Protein AF-A0AAW2S5T1-F1 (afdb_monomer)

Radius of gyration: 22.38 Å; Cα contacts (8 Å, |Δi|>4): 133; chains: 1; bounding box: 39×56×60 Å

InterPro domains:
  IPR011603 2-oxoglutarate dehydrogenase E1 component [PTHR23152] (1-122)
  IPR029061 Thiamin diphosphate-binding fold [SSF52518] (31-120)

Secondary structure (DSSP, 8-state):
-HHHHHHHHHHHHHHHHS---SS--S-PPPPGGG-GGGGT--GGGTTSEEE---TT--STTSSS-SEEEHHHHHHHHHHHHSSSS----TT---HHHHHHHHHHHHS-------HHHHHHHHHHHHHHHHHHHHHHHHHHHTTGGG-

Organism: Sesamum radiatum (NCBI:txid300843)

Foldseek 3Di:
DLVVQLLVLLLAQLLQLAPQDPVPPDDGDRDPSNDSVVSVDDPVQQQPKDFLADPPAAAPSHDDDRIDGNVVVSVLSCVLARYNDHDHDPPPPDPVVVRVVRNPRRVPDPPDDDPVRVCVVVVVVVVVVVVVVVVVVVVVVVVVPPD

Solvent-accessible surface area (backbone atoms only — not comparable to full-atom values): 8685 Å² total; per-residue (Å²): 114,54,69,60,53,47,54,49,32,40,56,61,49,18,34,55,59,21,52,71,62,92,80,69,84,72,91,66,77,64,64,69,67,68,43,58,58,80,60,71,48,52,81,83,47,32,76,39,73,42,75,50,80,44,99,82,44,62,28,70,48,51,82,88,64,55,64,42,30,44,50,60,53,52,54,50,50,42,60,48,20,31,28,74,52,56,54,84,54,76,86,54,85,53,62,67,60,45,41,52,51,39,27,57,49,50,46,73,71,83,81,81,72,53,71,70,57,50,50,62,66,45,46,60,61,53,50,54,53,49,51,56,51,51,54,52,55,56,57,57,60,64,68,70,77,81,123

Nearest PDB structures (foldseek):
  6km9-assembly1_A  TM=8.631E-01  e=1.586E-08  Vibrio vulnificus CMCP6
  6kma-assembly2_D  TM=8.937E-01  e=3.188E-08  Vibrio vulnificus CMCP6
  6kma-assembly1_B  TM=8.936E-01  e=3.188E-08  Vibrio vulnificus CMCP6
  6kma-assembly2_C  TM=8.952E-01  e=4.110E-08  Vibrio vulnificus CMCP6
  6kma-assembly1_A  TM=8.930E-01  e=4.379E-08  Vibrio vulnificus CMCP6

Structure (mmCIF, N/CA/C/O backbone):
data_AF-A0AAW2S5T1-F1
#
_entry.id   AF-A0AAW2S5T1-F1
#
loop_
_atom_site.group_PDB
_atom_site.id
_atom_site.type_symbol
_atom_site.label_atom_id
_atom_site.label_alt_id
_atom_site.label_comp_id
_atom_site.label_asym_id
_atom_site.label_entity_id
_atom_site.label_seq_id
_atom_site.pdbx_PDB_ins_code
_atom_site.Cartn_x
_atom_site.Cartn_y
_atom_site.Cartn_z
_atom_site.occupancy
_atom_site.B_iso_or_equiv
_atom_site.auth_seq_id
_atom_site.auth_comp_id
_atom_site.auth_asym_id
_atom_site.auth_atom_id
_atom_site.pdbx_PDB_model_num
ATOM 1 N N . MET A 1 1 ? 2.149 -20.396 9.062 1.00 64.94 1 MET A N 1
ATOM 2 C CA . MET A 1 1 ? 2.633 -20.361 7.660 1.00 64.94 1 MET A CA 1
ATOM 3 C C . MET A 1 1 ? 1.660 -19.669 6.695 1.00 64.94 1 MET A C 1
ATOM 5 O O . MET A 1 1 ? 2.128 -18.860 5.912 1.00 64.94 1 MET A O 1
ATOM 9 N N . ARG A 1 2 ? 0.338 -19.911 6.761 1.00 83.56 2 ARG A N 1
ATOM 10 C CA . ARG A 1 2 ? -0.681 -19.340 5.841 1.00 83.56 2 ARG A CA 1
ATOM 11 C C . ARG A 1 2 ? -0.686 -17.805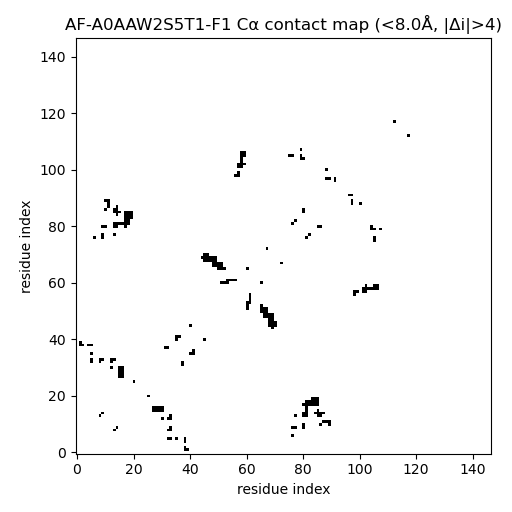 5.741 1.00 83.56 2 ARG A C 1
ATOM 13 O O . ARG A 1 2 ? -0.677 -17.267 4.645 1.00 83.56 2 ARG A O 1
ATOM 20 N N . LEU A 1 3 ? -0.586 -17.109 6.877 1.00 83.12 3 LEU A N 1
ATOM 21 C CA . LEU A 1 3 ? -0.575 -15.639 6.921 1.00 83.12 3 LEU A CA 1
ATOM 22 C C . LEU A 1 3 ? 0.591 -15.017 6.136 1.00 83.12 3 LEU A C 1
ATOM 24 O O . LEU A 1 3 ? 0.422 -13.996 5.483 1.00 83.12 3 LEU A O 1
ATOM 28 N N . MET A 1 4 ? 1.775 -15.636 6.171 1.00 83.56 4 MET A N 1
ATOM 29 C CA . MET A 1 4 ? 2.945 -15.117 5.450 1.00 83.56 4 MET A CA 1
ATOM 30 C C . MET A 1 4 ? 2.785 -15.236 3.934 1.00 83.56 4 MET A C 1
ATOM 32 O O . MET A 1 4 ? 3.288 -14.386 3.205 1.00 83.56 4 MET A O 1
ATOM 36 N N . LEU A 1 5 ? 2.089 -16.276 3.463 1.00 87.44 5 LEU A N 1
ATOM 37 C CA . LEU A 1 5 ? 1.783 -16.437 2.043 1.00 87.44 5 LEU A CA 1
ATOM 38 C C . LEU A 1 5 ? 0.833 -15.335 1.574 1.00 87.44 5 LEU A C 1
ATOM 40 O O . LEU A 1 5 ? 1.119 -14.702 0.566 1.00 87.44 5 LEU A O 1
ATOM 44 N N . LEU A 1 6 ? -0.202 -15.040 2.366 1.00 89.19 6 LEU A N 1
ATOM 45 C CA . LEU A 1 6 ? -1.131 -13.943 2.102 1.00 89.19 6 LEU A CA 1
ATOM 46 C C . LEU A 1 6 ? -0.416 -12.584 2.070 1.00 89.19 6 LEU A C 1
ATOM 48 O O . LEU A 1 6 ? -0.554 -11.835 1.111 1.00 89.19 6 LEU A O 1
ATOM 52 N N . VAL A 1 7 ? 0.430 -12.281 3.063 1.00 88.69 7 VAL A N 1
ATOM 53 C CA . VAL A 1 7 ? 1.242 -11.045 3.063 1.00 88.69 7 VAL A CA 1
ATOM 54 C C . VAL A 1 7 ? 2.094 -10.949 1.795 1.00 88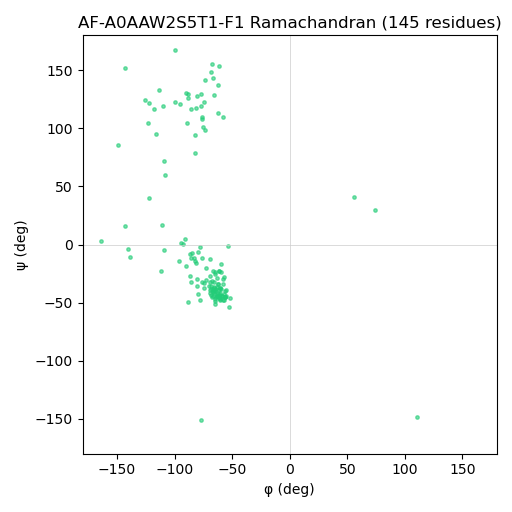.69 7 VAL A C 1
ATOM 56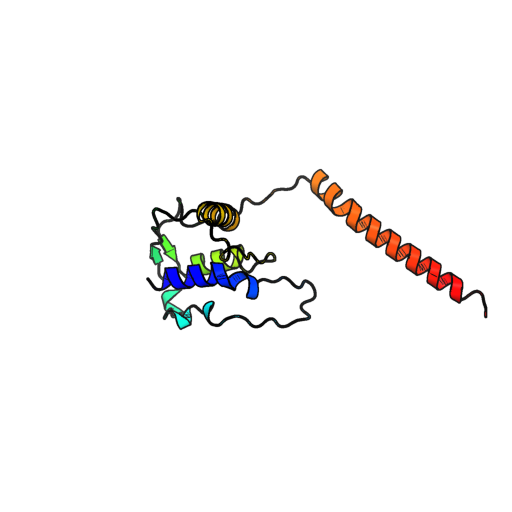 O O . VAL A 1 7 ? 2.139 -9.901 1.153 1.00 88.69 7 VAL A O 1
ATOM 59 N N . ARG A 1 8 ? 2.751 -12.046 1.401 1.00 88.81 8 ARG A N 1
ATOM 60 C CA . ARG A 1 8 ? 3.559 -12.086 0.179 1.00 88.81 8 ARG A CA 1
ATOM 61 C C . ARG A 1 8 ? 2.708 -11.880 -1.077 1.00 88.81 8 ARG A C 1
ATOM 63 O O . ARG A 1 8 ? 3.166 -11.191 -1.981 1.00 88.81 8 ARG A O 1
ATOM 70 N N . ALA A 1 9 ? 1.498 -12.430 -1.133 1.00 91.62 9 ALA A N 1
ATOM 71 C CA . ALA A 1 9 ? 0.580 -12.214 -2.246 1.00 91.62 9 ALA A CA 1
ATOM 72 C C . ALA A 1 9 ? 0.215 -10.731 -2.395 1.00 91.62 9 ALA A C 1
ATOM 74 O O . ALA A 1 9 ? 0.317 -10.196 -3.493 1.00 91.62 9 ALA A O 1
ATOM 75 N N . TYR A 1 10 ? -0.062 -10.022 -1.295 1.00 91.06 10 TYR A N 1
ATOM 76 C CA . TYR A 1 10 ? -0.261 -8.566 -1.322 1.00 91.06 10 TYR A CA 1
ATOM 77 C C . TYR A 1 10 ? 0.980 -7.795 -1.797 1.00 91.06 10 TYR A C 1
ATOM 79 O O . TYR A 1 10 ? 0.853 -6.840 -2.557 1.00 91.06 10 TYR A O 1
ATOM 87 N N . GLN A 1 11 ? 2.185 -8.214 -1.401 1.00 89.94 11 GLN A N 1
ATOM 88 C CA . GLN A 1 11 ? 3.432 -7.571 -1.838 1.00 89.94 11 GLN A CA 1
ATOM 89 C C . GLN A 1 11 ? 3.721 -7.761 -3.334 1.00 89.94 11 GLN A C 1
ATOM 91 O O . GLN A 1 11 ? 4.358 -6.905 -3.944 1.00 89.94 11 GLN A O 1
ATOM 96 N N . VAL A 1 12 ? 3.298 -8.889 -3.912 1.00 91.88 12 VAL A N 1
ATOM 97 C CA . VAL A 1 12 ? 3.525 -9.213 -5.328 1.00 91.88 12 VAL A CA 1
ATOM 98 C C . VAL A 1 12 ? 2.399 -8.660 -6.198 1.00 91.88 12 VAL A C 1
ATOM 100 O O . VAL A 1 12 ? 2.677 -7.977 -7.176 1.00 91.88 12 VAL A O 1
ATOM 103 N N . TYR A 1 13 ? 1.144 -8.909 -5.827 1.00 92.62 13 TYR A N 1
ATOM 104 C CA . TYR A 1 13 ? -0.034 -8.666 -6.661 1.00 92.62 13 TYR A CA 1
ATOM 105 C C . TYR A 1 13 ? -0.914 -7.505 -6.192 1.00 92.62 13 TYR A C 1
ATOM 107 O O . TYR A 1 13 ? -1.857 -7.138 -6.887 1.00 92.62 13 TYR A O 1
ATOM 115 N N . GLY A 1 14 ? -0.628 -6.881 -5.044 1.00 91.19 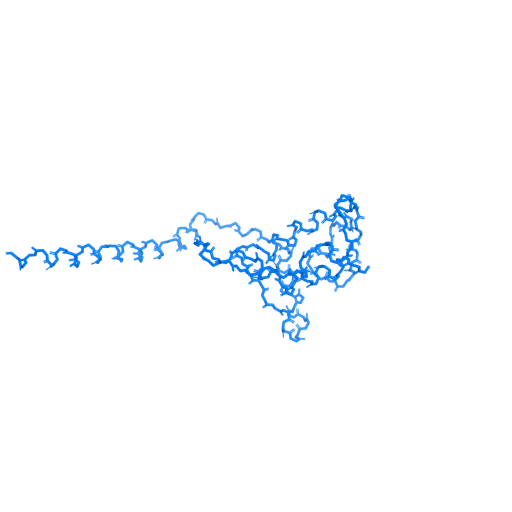14 GLY A N 1
ATOM 116 C CA . GLY A 1 14 ? -1.467 -5.802 -4.508 1.00 91.19 14 GLY A CA 1
ATOM 117 C C . GLY A 1 14 ? -1.625 -4.614 -5.464 1.00 91.19 14 GLY A C 1
ATOM 118 O O . GLY A 1 14 ? -2.691 -4.007 -5.515 1.00 91.19 14 GLY A O 1
ATOM 119 N N . HIS A 1 15 ? -0.620 -4.356 -6.310 1.00 92.12 15 HIS A N 1
ATOM 120 C CA . HIS A 1 15 ? -0.675 -3.326 -7.351 1.00 92.12 15 HIS A CA 1
ATOM 121 C C . HIS A 1 15 ? -1.779 -3.559 -8.402 1.00 92.12 15 HIS A C 1
ATOM 123 O O . HIS A 1 15 ? -2.223 -2.604 -9.039 1.00 92.12 15 HIS A O 1
ATOM 129 N N . MET A 1 16 ? -2.242 -4.802 -8.582 1.00 90.75 16 MET A N 1
ATOM 130 C CA . MET A 1 16 ? -3.348 -5.129 -9.490 1.00 90.75 16 MET A CA 1
ATOM 131 C C . MET A 1 16 ? -4.700 -4.696 -8.911 1.00 90.75 16 MET A C 1
ATOM 133 O O . MET A 1 16 ? -5.563 -4.249 -9.659 1.00 90.75 16 MET A O 1
ATOM 137 N N . LYS A 1 17 ? -4.854 -4.745 -7.579 1.00 91.62 17 LYS A N 1
ATOM 138 C CA . LYS A 1 17 ? -6.041 -4.266 -6.845 1.00 91.62 17 LYS A CA 1
ATOM 139 C C . LYS A 1 17 ? -5.990 -2.756 -6.542 1.00 91.62 17 LYS A C 1
ATOM 141 O O . LYS A 1 17 ? -6.959 -2.196 -6.040 1.00 91.62 17 LYS A O 1
ATOM 146 N N . ALA A 1 18 ? -4.871 -2.084 -6.813 1.00 91.50 18 ALA A N 1
ATOM 147 C CA . ALA A 1 18 ? -4.710 -0.657 -6.540 1.00 91.50 18 ALA A CA 1
ATOM 148 C C . ALA A 1 18 ? -5.628 0.218 -7.412 1.00 91.50 18 ALA A C 1
ATOM 150 O O . ALA A 1 18 ? -5.814 -0.040 -8.605 1.00 91.50 18 ALA A O 1
ATOM 151 N N . LYS A 1 19 ? -6.145 1.305 -6.825 1.00 89.50 19 LYS A N 1
ATOM 152 C CA . LYS A 1 19 ? -7.005 2.278 -7.510 1.00 89.50 19 LYS A CA 1
ATOM 153 C C . LYS A 1 19 ? -6.159 3.279 -8.298 1.00 89.50 19 LYS A C 1
ATOM 155 O O . LYS A 1 19 ? -5.900 4.392 -7.840 1.00 89.50 19 LYS A O 1
ATOM 160 N N . LEU A 1 20 ? -5.688 2.844 -9.463 1.00 88.69 20 LEU A N 1
ATOM 161 C CA . LEU A 1 20 ? -4.831 3.651 -10.338 1.00 88.69 20 LEU A CA 1
ATOM 162 C C . LEU A 1 20 ? -5.627 4.564 -11.272 1.00 88.69 20 LEU A C 1
ATOM 164 O O . LEU A 1 20 ? -5.156 5.653 -11.591 1.00 88.69 20 LEU A O 1
ATOM 168 N N . ASP A 1 21 ? -6.811 4.127 -11.700 1.00 88.19 21 ASP A N 1
ATOM 169 C CA . ASP A 1 21 ? -7.661 4.902 -12.596 1.00 88.19 21 ASP A CA 1
ATOM 170 C C . ASP A 1 21 ? -8.537 5.884 -11.790 1.00 88.19 21 ASP A C 1
ATOM 172 O O . ASP A 1 21 ? -9.362 5.454 -10.976 1.00 88.19 21 ASP A O 1
ATOM 176 N N . PRO A 1 22 ? -8.369 7.208 -11.967 1.00 86.31 22 PRO A N 1
ATOM 177 C CA . PRO A 1 22 ? -9.236 8.193 -11.333 1.00 86.31 22 PRO A CA 1
ATOM 178 C C . PRO A 1 22 ? -10.637 8.263 -11.959 1.00 86.31 22 PRO A C 1
ATOM 180 O O . PRO A 1 22 ? -11.541 8.793 -11.312 1.00 86.31 22 PRO A O 1
ATOM 183 N N . LEU A 1 23 ? -10.810 7.781 -13.194 1.00 87.81 23 LEU A N 1
ATOM 184 C CA . LEU A 1 23 ? -12.074 7.813 -13.934 1.00 87.81 23 LEU A CA 1
ATOM 185 C C . LEU A 1 23 ? -12.873 6.511 -13.816 1.00 87.81 23 LEU A C 1
ATOM 187 O O . LEU A 1 23 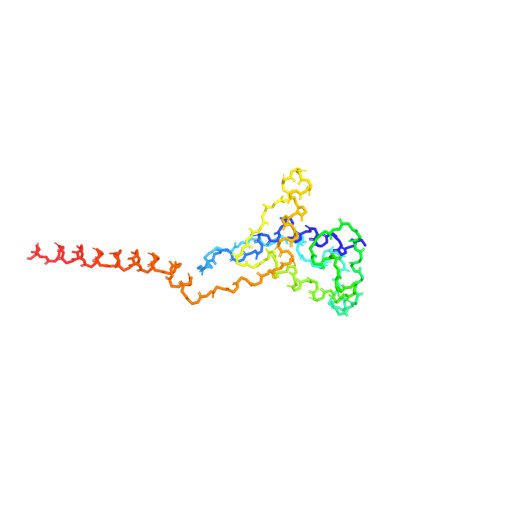? -14.060 6.524 -14.128 1.00 87.81 23 LEU A O 1
ATOM 191 N N . ASP A 1 24 ? -12.242 5.440 -13.328 1.00 85.62 24 ASP A N 1
ATOM 192 C CA . ASP A 1 24 ? -12.860 4.127 -13.099 1.00 85.62 24 ASP A CA 1
ATOM 193 C C . ASP A 1 24 ? -13.516 3.553 -14.370 1.00 85.62 24 ASP A C 1
ATOM 195 O O . ASP A 1 24 ? -14.631 3.038 -14.350 1.00 85.62 24 ASP A O 1
ATOM 199 N N . LEU A 1 25 ? -12.839 3.714 -15.511 1.00 88.31 25 LEU A N 1
ATOM 200 C CA . LEU A 1 25 ? -13.326 3.296 -16.827 1.00 88.31 25 LEU A CA 1
ATOM 201 C C . LEU A 1 25 ? -12.977 1.839 -17.139 1.00 88.31 25 LEU A C 1
ATOM 203 O O . LEU A 1 25 ? -13.660 1.206 -17.943 1.00 88.31 25 LEU A O 1
ATOM 207 N N . GLU A 1 26 ? -11.899 1.326 -16.547 1.00 83.50 26 GLU A N 1
ATOM 208 C CA . GLU A 1 26 ? -11.410 -0.033 -16.770 1.00 83.50 26 GLU A CA 1
ATOM 209 C C . GLU A 1 26 ? -11.629 -0.910 -15.532 1.00 83.50 26 GLU A C 1
ATOM 211 O O . GLU A 1 26 ? -11.049 -0.677 -14.469 1.00 83.50 26 GLU A O 1
ATOM 216 N N . GLU A 1 27 ? -12.413 -1.980 -15.687 1.00 82.50 27 GLU A N 1
ATOM 217 C CA . GLU A 1 27 ? -12.503 -3.036 -14.681 1.00 82.50 27 GLU A CA 1
ATOM 218 C C . GLU A 1 27 ? -11.252 -3.917 -14.742 1.00 82.50 27 GLU A C 1
ATOM 220 O O . GLU A 1 27 ? -11.051 -4.705 -15.670 1.00 82.50 27 GLU A O 1
ATOM 225 N N . ARG A 1 28 ? -10.386 -3.783 -13.735 1.00 84.19 28 ARG A N 1
ATOM 226 C CA . ARG A 1 28 ? -9.144 -4.559 -13.647 1.00 84.19 28 ARG A CA 1
ATOM 227 C C . ARG A 1 28 ? -9.407 -5.876 -12.911 1.00 84.19 28 ARG A C 1
ATOM 229 O O . ARG A 1 28 ? -9.954 -5.845 -11.806 1.00 84.19 28 ARG A O 1
ATOM 236 N N . PRO A 1 29 ? -8.998 -7.030 -13.467 1.00 85.75 29 PRO A N 1
ATOM 237 C CA . PRO A 1 29 ? -9.190 -8.309 -12.801 1.00 85.75 29 PRO A CA 1
ATOM 238 C C . PRO A 1 29 ? -8.350 -8.368 -11.523 1.00 85.75 29 PRO A C 1
ATOM 240 O O . PRO A 1 29 ? -7.142 -8.117 -11.537 1.00 85.75 29 PRO A O 1
ATOM 243 N N . ILE A 1 30 ? -9.000 -8.715 -10.415 1.00 87.38 30 ILE A N 1
ATOM 244 C CA . ILE A 1 30 ? -8.350 -8.891 -9.117 1.00 87.38 30 ILE A CA 1
ATOM 245 C C . ILE A 1 30 ? -7.881 -10.349 -9.021 1.00 87.38 30 ILE A C 1
ATOM 247 O O . ILE A 1 30 ? -8.703 -11.245 -9.194 1.00 87.38 30 ILE A O 1
ATOM 251 N N . PRO A 1 31 ? -6.592 -10.608 -8.742 1.00 89.00 31 PRO A N 1
ATOM 252 C CA . PRO A 1 31 ? -6.098 -11.967 -8.546 1.00 89.00 31 PRO A CA 1
ATOM 253 C C . PRO A 1 31 ? -6.749 -12.672 -7.352 1.00 89.00 31 PRO A C 1
ATOM 255 O O . PRO A 1 31 ? -6.816 -12.101 -6.259 1.00 89.00 31 PRO A O 1
ATOM 258 N N . ASP A 1 32 ? -7.109 -13.944 -7.536 1.00 88.38 32 ASP A N 1
ATOM 259 C CA . ASP A 1 32 ? -7.640 -14.813 -6.473 1.00 88.38 32 ASP A CA 1
ATOM 260 C C . ASP A 1 32 ? -6.631 -15.015 -5.325 1.00 88.38 32 ASP A C 1
ATOM 262 O O . ASP A 1 32 ? -7.012 -15.266 -4.184 1.00 88.38 32 ASP A O 1
ATOM 266 N N . ASP A 1 33 ? -5.330 -14.833 -5.591 1.00 88.38 33 ASP A N 1
ATOM 267 C CA . ASP A 1 33 ? -4.257 -14.852 -4.588 1.00 88.38 33 ASP A CA 1
ATOM 268 C C . ASP A 1 33 ? -4.416 -13.784 -3.489 1.00 88.38 33 ASP A C 1
ATOM 270 O O . ASP A 1 33 ? -3.763 -13.862 -2.450 1.00 88.38 33 ASP A O 1
ATOM 274 N N . LEU A 1 34 ? -5.243 -12.756 -3.697 1.00 88.19 34 LEU A N 1
ATOM 275 C CA . LEU A 1 34 ? -5.524 -11.745 -2.673 1.00 88.19 34 LEU A CA 1
ATOM 276 C C . LEU A 1 34 ? -6.658 -12.161 -1.728 1.00 88.19 34 LEU A C 1
ATOM 278 O O . LEU A 1 34 ? -6.837 -11.509 -0.698 1.00 88.19 34 LEU A O 1
ATOM 282 N N . ASP A 1 35 ? -7.407 -13.223 -2.042 1.00 89.06 35 ASP A N 1
ATOM 283 C CA . ASP A 1 35 ? -8.508 -13.703 -1.212 1.00 89.06 35 ASP A CA 1
ATOM 284 C C . ASP A 1 35 ? -7.979 -14.476 0.018 1.00 89.06 35 ASP A C 1
ATOM 286 O O . ASP A 1 35 ? -7.326 -15.520 -0.119 1.00 89.06 35 ASP A O 1
ATOM 290 N N . PRO A 1 36 ? -8.273 -14.024 1.255 1.00 87.88 36 PRO A N 1
ATOM 291 C CA . PRO A 1 36 ? -7.936 -14.769 2.465 1.00 87.88 36 PRO A CA 1
ATOM 292 C C . PRO A 1 36 ? -8.526 -16.190 2.502 1.00 87.88 36 PRO A C 1
ATOM 294 O O . PRO A 1 36 ? -7.924 -17.075 3.124 1.00 87.88 36 PRO A O 1
ATOM 297 N N . ALA A 1 37 ? -9.661 -16.431 1.834 1.00 88.38 37 ALA A N 1
ATOM 298 C CA . ALA A 1 37 ? -10.315 -17.736 1.790 1.00 88.38 37 ALA A CA 1
ATOM 299 C C . ALA A 1 37 ? -9.428 -18.807 1.136 1.00 88.38 37 ALA A C 1
ATOM 301 O O . ALA A 1 37 ? -9.398 -19.949 1.604 1.00 88.38 37 ALA A O 1
ATOM 302 N N . LEU A 1 38 ? -8.617 -18.431 0.139 1.00 87.75 38 LEU A N 1
ATOM 303 C CA . LEU A 1 38 ? -7.680 -19.332 -0.543 1.00 87.75 38 LEU A CA 1
ATOM 304 C C . LEU A 1 38 ? -6.603 -19.882 0.405 1.00 87.75 38 LEU A C 1
ATOM 306 O O . LEU A 1 38 ? -6.128 -21.009 0.259 1.00 87.75 38 LEU A O 1
ATOM 310 N N . TYR A 1 39 ? -6.262 -19.122 1.445 1.00 86.69 39 TYR A N 1
ATOM 311 C CA . TYR A 1 39 ? -5.320 -19.541 2.483 1.00 86.69 39 TYR A CA 1
ATOM 312 C C . TYR A 1 39 ? -6.001 -20.244 3.664 1.00 86.69 39 TYR A C 1
ATOM 314 O O . TYR A 1 39 ? -5.331 -20.594 4.641 1.00 86.69 39 TYR A O 1
ATOM 322 N N . GLY A 1 40 ? -7.311 -20.489 3.578 1.00 85.94 40 GLY A N 1
ATOM 323 C CA . GLY A 1 40 ? -8.107 -21.153 4.603 1.00 85.94 40 GLY A CA 1
ATOM 324 C C . GLY A 1 40 ? -8.389 -20.272 5.816 1.00 85.94 40 GLY A C 1
ATOM 325 O O . GLY A 1 40 ? -8.469 -20.806 6.923 1.00 85.94 40 GLY A O 1
ATOM 326 N N . PHE A 1 41 ? -8.469 -18.951 5.625 1.00 87.19 41 PHE A N 1
ATOM 327 C CA . PHE A 1 41 ? -9.015 -18.038 6.625 1.00 87.19 41 PHE A CA 1
ATOM 328 C C . PHE A 1 41 ? -10.516 -17.884 6.405 1.00 87.19 41 PHE A C 1
ATOM 330 O O . PHE A 1 41 ? -10.964 -17.621 5.293 1.00 87.19 41 PHE A O 1
ATOM 337 N N . THR A 1 42 ? -11.285 -18.047 7.475 1.00 87.75 42 THR A N 1
ATOM 338 C CA . THR A 1 42 ? -12.732 -17.807 7.468 1.00 87.75 42 THR A CA 1
ATOM 339 C C . THR A 1 42 ? -13.053 -16.441 8.068 1.00 87.75 42 THR A C 1
ATOM 341 O O . THR A 1 42 ? -12.205 -15.829 8.720 1.00 87.75 42 THR A O 1
ATOM 344 N N . GLU A 1 43 ? -14.286 -15.957 7.907 1.00 84.06 43 GLU A N 1
ATOM 345 C CA . GLU A 1 43 ? -14.713 -14.704 8.547 1.00 84.06 43 GLU A CA 1
ATOM 346 C C . GLU A 1 43 ? -14.563 -14.743 10.074 1.00 84.06 43 GLU A C 1
ATOM 348 O O . GLU A 1 43 ? -14.176 -13.748 10.683 1.00 84.06 43 GLU A O 1
ATOM 353 N N . ALA A 1 44 ? -14.769 -15.911 10.691 1.00 85.88 44 ALA A N 1
ATOM 354 C CA . ALA A 1 44 ? -14.562 -16.111 12.124 1.00 85.88 44 ALA A CA 1
ATOM 355 C C . ALA A 1 44 ? -13.087 -15.950 12.545 1.00 85.88 44 ALA A C 1
ATOM 357 O O . ALA A 1 44 ? -12.798 -15.637 13.700 1.00 85.88 44 ALA A O 1
ATOM 358 N N . ASP A 1 45 ? -12.143 -16.136 11.616 1.00 83.88 45 ASP A N 1
ATOM 359 C CA . ASP A 1 45 ? -10.715 -15.949 11.870 1.00 83.88 45 ASP A CA 1
ATOM 360 C C . ASP A 1 45 ? -10.267 -14.484 11.746 1.00 83.88 45 ASP A C 1
ATOM 362 O O . ASP A 1 45 ? -9.155 -14.156 12.163 1.00 83.88 45 ASP A O 1
ATOM 366 N N . LEU A 1 46 ? -11.105 -13.583 11.213 1.00 83.62 46 LEU A N 1
ATOM 367 C CA . LEU A 1 46 ? -10.749 -12.170 11.013 1.00 83.62 46 LEU A CA 1
ATOM 368 C C . LEU A 1 46 ? -10.453 -11.445 12.327 1.00 83.62 46 LEU A C 1
ATOM 370 O O . LEU A 1 46 ? -9.578 -10.575 12.377 1.00 83.62 46 LEU A O 1
ATOM 374 N N . ASP A 1 47 ? -11.158 -11.824 13.388 1.00 86.06 47 ASP A N 1
ATOM 375 C CA . ASP A 1 47 ? -11.013 -11.224 14.712 1.00 86.06 47 ASP A CA 1
ATOM 376 C C . ASP A 1 47 ? -10.042 -12.015 15.603 1.00 86.06 47 ASP A C 1
ATOM 378 O O . ASP A 1 47 ? -9.767 -11.618 16.735 1.00 86.06 47 ASP A O 1
ATOM 382 N N . ARG A 1 48 ? -9.452 -13.103 15.082 1.00 86.00 48 ARG A N 1
ATOM 383 C CA . ARG A 1 48 ? -8.387 -13.827 15.780 1.00 86.00 48 ARG A CA 1
ATOM 384 C C . ARG A 1 48 ? -7.096 -13.035 15.741 1.00 86.00 48 ARG A C 1
ATOM 386 O O . ARG A 1 48 ? -6.722 -12.429 14.735 1.00 86.00 48 ARG A O 1
ATOM 393 N N . GLU A 1 49 ? -6.395 -13.094 16.857 1.00 83.06 49 GLU A N 1
ATOM 394 C CA . GLU A 1 49 ? -5.093 -12.484 17.024 1.00 83.06 49 GLU A CA 1
ATOM 395 C C . GLU A 1 49 ? -3.999 -13.368 16.425 1.00 83.06 49 GLU A C 1
ATOM 397 O O . GLU A 1 49 ? -3.878 -14.555 16.737 1.00 83.06 49 GLU A O 1
ATOM 402 N N . PHE A 1 50 ? -3.183 -12.773 15.562 1.00 80.38 50 PHE A N 1
ATOM 403 C CA . PHE A 1 50 ? -2.024 -13.415 14.969 1.00 80.38 50 PHE A CA 1
ATOM 404 C C . PHE A 1 50 ? -0.755 -12.743 15.466 1.00 80.38 50 PHE A C 1
ATOM 406 O O . PHE A 1 50 ? -0.623 -11.516 15.458 1.00 80.38 50 PHE A O 1
ATOM 413 N N . PHE A 1 51 ? 0.201 -13.573 15.874 1.00 74.19 51 PHE A N 1
ATOM 414 C CA . PHE A 1 51 ? 1.541 -13.114 16.186 1.00 74.19 51 PHE A CA 1
ATOM 415 C C . PHE A 1 51 ? 2.337 -12.972 14.891 1.00 74.19 51 PHE A C 1
ATOM 417 O O . PHE A 1 51 ? 2.574 -13.962 14.192 1.00 74.19 51 PHE A O 1
ATOM 424 N N . ILE A 1 52 ? 2.767 -11.751 14.578 1.00 68.62 52 ILE A N 1
ATOM 425 C CA . ILE A 1 52 ? 3.641 -11.479 13.436 1.00 68.62 52 ILE A CA 1
ATOM 426 C C . ILE A 1 52 ? 5.038 -11.129 13.940 1.00 68.62 52 ILE A C 1
ATOM 428 O O . ILE A 1 52 ? 5.560 -10.044 13.719 1.00 68.62 52 ILE A O 1
ATOM 432 N N . GLY A 1 53 ? 5.658 -12.059 14.662 1.00 53.62 53 GLY A N 1
ATOM 433 C CA . GLY A 1 53 ? 7.071 -11.945 14.996 1.00 53.62 53 GLY A CA 1
ATOM 434 C C . GLY A 1 53 ? 7.914 -12.441 13.836 1.00 53.62 53 GLY A C 1
ATOM 435 O O . GLY A 1 53 ? 8.186 -13.636 13.738 1.00 53.62 53 GLY A O 1
ATOM 436 N N . VAL A 1 54 ? 8.349 -11.535 12.963 1.00 53.97 54 VAL A N 1
ATOM 437 C CA . VAL A 1 54 ? 9.415 -11.844 12.008 1.00 53.97 54 VAL A CA 1
ATOM 438 C C . VAL A 1 54 ? 10.613 -10.961 12.323 1.00 53.97 54 VAL A C 1
ATOM 440 O O . VAL A 1 54 ? 10.740 -9.854 11.822 1.00 53.97 54 VAL A O 1
ATOM 443 N N . TRP A 1 55 ? 11.534 -11.516 13.110 1.00 44.41 55 TRP A N 1
ATOM 444 C CA . TRP A 1 55 ? 12.813 -10.947 13.575 1.00 44.41 55 TRP A CA 1
ATOM 445 C C . TRP A 1 55 ? 13.753 -10.423 12.457 1.00 44.41 55 TRP A C 1
ATOM 447 O O . TRP A 1 55 ? 14.854 -9.961 12.732 1.00 44.41 55 TRP A O 1
ATOM 457 N N . ARG A 1 56 ? 13.388 -10.531 11.169 1.00 47.09 56 ARG A N 1
ATOM 458 C CA . ARG A 1 56 ? 14.255 -10.182 10.022 1.00 47.09 56 ARG A CA 1
ATOM 459 C C . ARG A 1 56 ? 13.529 -9.535 8.834 1.00 47.09 56 ARG A C 1
ATOM 461 O O . ARG A 1 56 ? 14.087 -9.521 7.734 1.00 47.09 56 ARG A O 1
ATOM 468 N N . MET A 1 57 ? 12.301 -9.045 9.012 1.00 52.78 57 MET A N 1
ATOM 469 C CA . MET A 1 57 ? 11.563 -8.338 7.957 1.00 52.78 57 MET A CA 1
ATOM 470 C C . MET A 1 57 ? 11.283 -6.898 8.394 1.00 52.78 57 MET A C 1
ATOM 472 O O . MET A 1 57 ? 10.596 -6.676 9.384 1.00 52.78 57 MET A O 1
ATOM 476 N N . SER A 1 58 ? 11.844 -5.940 7.652 1.00 54.28 58 SER A N 1
ATOM 477 C CA . SER A 1 58 ? 11.591 -4.501 7.800 1.00 54.28 58 SER A CA 1
ATOM 478 C C . SER A 1 58 ? 10.155 -4.136 7.392 1.00 54.28 58 SER A C 1
ATOM 480 O O . SER A 1 58 ? 9.554 -4.862 6.595 1.00 54.28 58 SER A O 1
ATOM 482 N N . GLY A 1 59 ? 9.614 -3.025 7.912 1.00 59.66 59 GLY A N 1
ATOM 483 C CA . GLY A 1 59 ? 8.235 -2.570 7.669 1.00 59.66 59 GLY A CA 1
ATOM 484 C C . GLY A 1 59 ? 7.304 -2.669 8.885 1.00 59.66 59 GLY A C 1
ATOM 485 O O . GLY A 1 59 ? 7.732 -2.560 10.035 1.00 59.66 59 GLY A O 1
ATOM 486 N N . PHE A 1 60 ? 6.005 -2.904 8.654 1.00 59.12 60 PHE A N 1
ATOM 487 C CA . PHE A 1 60 ? 4.990 -2.984 9.725 1.00 59.12 60 PHE A CA 1
ATOM 488 C C . PHE A 1 60 ? 5.282 -4.099 10.738 1.00 59.12 60 PHE A C 1
ATOM 490 O O . PHE A 1 60 ? 4.856 -4.032 11.892 1.00 59.12 60 PHE A O 1
ATOM 497 N N . LEU A 1 61 ? 6.035 -5.107 10.303 1.00 57.44 61 LEU A N 1
ATOM 498 C CA . LEU A 1 61 ? 6.430 -6.260 11.102 1.00 57.44 61 LEU A CA 1
ATOM 499 C C . LEU A 1 61 ? 7.608 -5.971 12.040 1.00 57.44 61 LEU A C 1
ATOM 501 O O . LEU A 1 61 ? 7.960 -6.838 12.836 1.00 57.44 61 LEU A O 1
ATOM 505 N N . SER A 1 62 ? 8.218 -4.784 11.943 1.00 53.19 62 SER A N 1
ATOM 506 C CA . SER A 1 62 ? 9.544 -4.560 12.504 1.00 53.19 62 SER A CA 1
ATOM 507 C C . SER A 1 62 ? 9.567 -4.290 14.006 1.00 53.19 62 SER A C 1
ATOM 509 O O . SER A 1 62 ? 10.527 -4.748 14.606 1.00 53.19 62 SER A O 1
ATOM 511 N N . GLU A 1 63 ? 8.611 -3.589 14.659 1.00 52.38 63 GLU A N 1
ATOM 512 C CA . GLU A 1 63 ? 8.940 -3.191 16.055 1.00 52.38 63 GLU A CA 1
ATOM 513 C C . GLU A 1 63 ? 7.884 -2.718 17.076 1.00 52.38 63 GLU A C 1
ATOM 515 O O . GLU A 1 63 ? 8.296 -2.398 18.182 1.00 52.38 63 GLU A O 1
ATOM 520 N N . ASN A 1 64 ? 6.560 -2.674 16.847 1.00 52.84 64 ASN A N 1
ATOM 521 C CA . ASN A 1 64 ? 5.684 -2.073 17.891 1.00 52.84 64 ASN A CA 1
ATOM 522 C C . ASN A 1 64 ? 4.330 -2.730 18.195 1.00 52.84 64 ASN A C 1
ATOM 524 O O . ASN A 1 64 ? 3.643 -2.278 19.110 1.00 52.84 64 ASN A O 1
ATOM 528 N N . ARG A 1 65 ? 3.915 -3.784 17.477 1.00 59.66 65 ARG A N 1
ATOM 529 C CA . ARG A 1 65 ? 2.677 -4.535 17.780 1.00 59.66 65 ARG A CA 1
ATOM 530 C C . ARG A 1 65 ? 2.820 -6.006 17.386 1.00 59.66 65 ARG A C 1
ATOM 532 O O . ARG A 1 65 ? 2.436 -6.367 16.273 1.00 59.66 65 ARG A O 1
ATOM 539 N N . PRO A 1 66 ? 3.379 -6.853 18.268 1.00 63.66 66 PRO A N 1
ATOM 540 C CA . PRO A 1 66 ? 3.658 -8.249 17.938 1.00 63.66 66 PRO A CA 1
ATOM 541 C C . PRO A 1 66 ? 2.390 -9.067 17.667 1.00 63.66 66 PRO A C 1
ATOM 543 O O . PRO A 1 66 ? 2.448 -10.048 16.932 1.00 63.66 66 PRO A O 1
ATOM 546 N N . VAL A 1 67 ? 1.255 -8.655 18.237 1.00 68.44 67 VAL A N 1
ATOM 547 C CA . VAL A 1 67 ? -0.036 -9.339 18.136 1.00 68.44 67 VAL A CA 1
ATOM 548 C C . VAL A 1 67 ? -1.062 -8.381 17.549 1.00 68.44 67 VAL A C 1
ATOM 550 O O . VAL A 1 67 ? -1.278 -7.297 18.093 1.00 68.44 67 VAL A O 1
ATOM 553 N N . GLN A 1 68 ? -1.667 -8.760 16.423 1.00 78.75 68 GLN A N 1
ATOM 554 C CA . GLN A 1 68 ? -2.733 -7.994 15.776 1.00 78.75 68 GLN A CA 1
ATOM 555 C C . GLN A 1 68 ? -3.786 -8.920 15.181 1.00 78.75 68 GLN A C 1
ATOM 557 O O . GLN A 1 68 ? -3.488 -10.050 14.799 1.00 78.75 68 GLN A O 1
ATOM 562 N N . THR A 1 69 ? -5.021 -8.432 15.090 1.00 87.94 69 THR A N 1
ATOM 563 C CA . THR A 1 69 ? -6.103 -9.178 14.447 1.00 87.94 69 THR A CA 1
ATOM 564 C C . THR A 1 69 ? -5.864 -9.293 12.945 1.00 87.94 69 THR A C 1
ATOM 566 O O . THR A 1 69 ? -5.303 -8.382 12.325 1.00 87.94 69 THR A O 1
ATOM 569 N N . LEU A 1 70 ? -6.313 -10.392 12.336 1.00 86.88 70 LEU A N 1
ATOM 570 C CA . LEU A 1 70 ? -6.218 -10.580 10.883 1.00 86.88 70 LEU A CA 1
ATOM 571 C C . LEU A 1 70 ? -6.869 -9.417 10.123 1.00 86.88 70 LEU A C 1
ATOM 573 O O . LEU A 1 70 ? -6.293 -8.910 9.162 1.00 86.88 70 LEU A O 1
ATOM 577 N N . ARG A 1 71 ? -8.001 -8.909 10.618 1.00 89.19 71 ARG A N 1
ATOM 578 C CA . ARG A 1 71 ? -8.674 -7.713 10.095 1.00 89.19 71 ARG A CA 1
ATOM 579 C C . ARG A 1 71 ? -7.762 -6.483 10.070 1.00 89.19 71 ARG A C 1
ATOM 581 O O . ARG A 1 71 ? -7.731 -5.759 9.076 1.00 89.19 71 ARG A O 1
ATOM 588 N N . ALA A 1 72 ? -7.018 -6.230 11.148 1.00 86.69 72 ALA A N 1
ATOM 589 C CA . ALA A 1 72 ? -6.103 -5.092 11.219 1.00 86.69 72 ALA A CA 1
ATOM 590 C C . ALA A 1 72 ? -4.929 -5.242 10.240 1.00 86.69 72 ALA A C 1
ATOM 592 O O . ALA A 1 72 ? -4.518 -4.263 9.615 1.00 86.69 7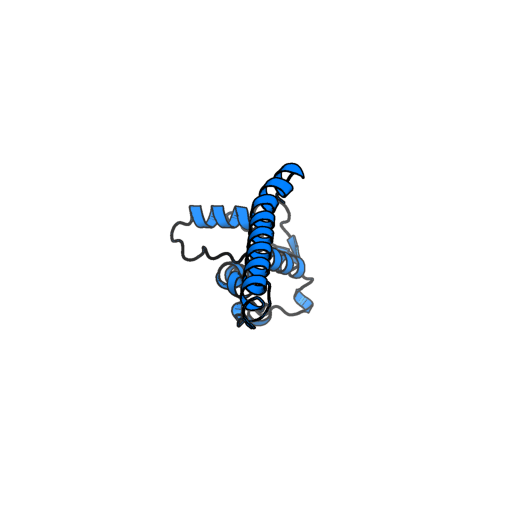2 ALA A O 1
ATOM 593 N N . ILE A 1 73 ? -4.423 -6.466 10.081 1.00 86.81 73 ILE A N 1
ATOM 594 C CA . ILE A 1 73 ? -3.337 -6.788 9.152 1.00 86.81 73 ILE A CA 1
ATOM 595 C C . ILE A 1 73 ? -3.790 -6.561 7.710 1.00 86.81 73 ILE A C 1
ATOM 597 O O . ILE A 1 73 ? -3.137 -5.816 6.982 1.00 86.81 73 ILE A O 1
ATOM 601 N N . LEU A 1 74 ? -4.934 -7.132 7.324 1.00 88.75 74 LEU A N 1
ATOM 602 C CA . LEU A 1 74 ? -5.518 -6.972 5.991 1.00 88.75 74 LEU A CA 1
ATOM 603 C C . LEU A 1 74 ? -5.760 -5.505 5.656 1.00 88.75 74 LEU A C 1
ATOM 605 O O . LEU A 1 74 ? -5.302 -5.031 4.622 1.00 88.75 74 LEU A O 1
ATOM 609 N N . LYS A 1 75 ? -6.377 -4.754 6.575 1.00 88.94 75 LYS A N 1
ATOM 610 C CA . LYS A 1 75 ? -6.608 -3.318 6.390 1.00 88.94 75 LYS A CA 1
ATOM 611 C C . LYS A 1 75 ? -5.309 -2.562 6.113 1.00 88.94 75 LYS A C 1
ATOM 613 O O . LYS A 1 75 ? -5.287 -1.657 5.284 1.00 88.94 75 LYS A O 1
ATOM 618 N N . ARG A 1 76 ? -4.223 -2.911 6.803 1.00 86.19 76 ARG A N 1
ATOM 619 C CA . ARG A 1 76 ? -2.938 -2.234 6.619 1.00 86.19 76 ARG A CA 1
ATOM 620 C C . ARG A 1 76 ? -2.254 -2.633 5.311 1.00 86.19 76 ARG A C 1
ATOM 622 O O . ARG A 1 76 ? -1.675 -1.767 4.664 1.00 86.19 76 ARG A O 1
ATOM 629 N N . LEU A 1 77 ? -2.360 -3.897 4.901 1.00 87.81 77 LEU A N 1
ATOM 630 C CA . LEU A 1 77 ? -1.889 -4.361 3.591 1.00 87.81 77 LEU A CA 1
ATOM 631 C C . LEU A 1 77 ? -2.655 -3.688 2.448 1.00 87.81 77 LEU A C 1
ATOM 633 O O . LEU A 1 77 ? -2.037 -3.240 1.487 1.00 87.81 77 LEU A O 1
ATOM 637 N N . GLU A 1 78 ? -3.975 -3.551 2.573 1.00 89.56 78 GLU A N 1
ATOM 638 C CA . GLU A 1 78 ? -4.796 -2.832 1.597 1.00 89.56 78 GLU A CA 1
ATOM 639 C C . GLU A 1 78 ? -4.415 -1.353 1.516 1.00 89.56 78 GLU A C 1
ATOM 641 O O . GLU A 1 78 ? -4.234 -0.827 0.423 1.00 89.56 78 GLU A O 1
ATOM 646 N N . GLN A 1 79 ? -4.210 -0.689 2.655 1.00 88.25 79 GLN A N 1
ATOM 647 C CA . GLN A 1 79 ? -3.758 0.705 2.677 1.00 88.25 79 GLN A CA 1
ATOM 648 C C . GLN A 1 79 ? -2.367 0.894 2.059 1.00 88.25 79 GLN A C 1
ATOM 650 O O . GLN A 1 79 ? -2.123 1.915 1.420 1.00 88.25 79 GLN A O 1
ATOM 655 N N . ALA A 1 80 ? -1.461 -0.064 2.260 1.00 87.69 80 ALA A N 1
ATOM 656 C CA . ALA A 1 80 ? -0.089 0.021 1.775 1.00 87.69 80 ALA A CA 1
ATOM 657 C C . ALA A 1 80 ? 0.041 -0.327 0.283 1.00 87.69 80 ALA A C 1
ATOM 659 O O . ALA A 1 80 ? 0.771 0.353 -0.431 1.00 87.69 80 ALA A O 1
ATOM 660 N N . TYR A 1 81 ? -0.650 -1.369 -0.194 1.00 90.38 81 TYR A N 1
ATOM 661 C CA . TYR A 1 81 ? -0.445 -1.924 -1.540 1.00 90.38 81 TYR A CA 1
ATOM 662 C C . TYR A 1 81 ? -1.613 -1.712 -2.509 1.00 90.38 81 TYR A C 1
ATOM 664 O O . TYR A 1 81 ? -1.391 -1.742 -3.715 1.00 90.38 81 TYR A O 1
ATOM 672 N N . CYS A 1 82 ? -2.834 -1.499 -2.007 1.00 91.00 82 CYS A N 1
ATOM 673 C CA . CYS A 1 82 ? -4.059 -1.371 -2.815 1.00 91.00 82 CYS A CA 1
ATOM 674 C C . CYS A 1 82 ? -4.628 0.062 -2.811 1.00 91.00 82 CYS A C 1
ATOM 676 O O . CYS A 1 82 ? -5.798 0.269 -3.124 1.00 91.00 82 CYS A O 1
ATOM 678 N N . GLY A 1 83 ? -3.827 1.055 -2.419 1.00 89.00 83 GLY A N 1
ATOM 679 C CA . GLY A 1 83 ? -4.233 2.461 -2.408 1.00 89.00 83 GLY A CA 1
ATOM 680 C C . GLY A 1 83 ? -4.222 3.097 -3.802 1.00 89.00 83 GLY A C 1
ATOM 681 O O . GLY A 1 83 ? -4.369 2.430 -4.823 1.00 89.00 83 GLY A O 1
ATOM 682 N N . ASN A 1 84 ? -3.979 4.407 -3.846 1.00 88.81 84 ASN A N 1
ATOM 683 C CA . ASN A 1 84 ? -3.866 5.165 -5.101 1.00 88.81 84 ASN A CA 1
ATOM 684 C C . ASN A 1 84 ? -2.502 4.982 -5.795 1.00 88.81 84 ASN A C 1
ATOM 686 O O . ASN A 1 84 ? -2.245 5.578 -6.837 1.00 88.81 84 ASN A O 1
ATOM 690 N N . ILE A 1 85 ? -1.595 4.222 -5.180 1.00 88.88 85 ILE A N 1
ATOM 691 C CA . ILE A 1 85 ? -0.255 3.938 -5.688 1.00 88.88 85 ILE A CA 1
ATOM 692 C C . ILE A 1 85 ? -0.104 2.420 -5.724 1.00 88.88 85 ILE A C 1
ATOM 694 O O . ILE A 1 85 ? -0.276 1.757 -4.703 1.00 88.88 85 ILE A O 1
ATOM 698 N N . GLY A 1 86 ? 0.221 1.883 -6.899 1.00 90.88 86 GLY A N 1
ATOM 699 C CA . GLY A 1 86 ? 0.559 0.477 -7.088 1.00 90.88 86 GLY A CA 1
ATOM 700 C C . GLY A 1 86 ? 2.071 0.298 -7.034 1.00 90.88 86 GLY A C 1
ATOM 701 O O . GLY A 1 86 ? 2.795 0.907 -7.819 1.00 90.88 86 GLY A O 1
ATOM 702 N N . TYR A 1 87 ? 2.554 -0.524 -6.105 1.00 91.12 87 TYR A N 1
ATOM 703 C CA . TYR A 1 87 ? 3.981 -0.804 -5.957 1.00 91.12 87 TYR A CA 1
ATOM 704 C C . TYR A 1 87 ? 4.346 -2.132 -6.613 1.00 91.12 87 TYR A C 1
ATOM 706 O O . TYR A 1 87 ? 3.846 -3.180 -6.212 1.00 91.12 87 TYR A O 1
ATOM 714 N N . GLU A 1 88 ? 5.288 -2.097 -7.551 1.00 92.44 88 GLU A N 1
ATOM 715 C CA . GLU A 1 88 ? 5.868 -3.291 -8.156 1.00 92.44 88 GLU A CA 1
ATOM 716 C C . GLU A 1 88 ? 7.385 -3.274 -7.950 1.00 92.44 88 GLU A C 1
ATOM 718 O O . GLU A 1 88 ? 8.109 -2.500 -8.570 1.00 92.44 88 GLU A O 1
ATOM 723 N N . TYR A 1 89 ? 7.871 -4.092 -7.018 1.00 91.62 89 TYR A N 1
ATOM 724 C CA . TYR A 1 89 ? 9.297 -4.123 -6.662 1.00 91.62 89 TYR A CA 1
ATOM 725 C C . TYR A 1 89 ? 9.847 -5.533 -6.449 1.00 91.62 89 TYR A C 1
ATOM 727 O O . TYR A 1 89 ? 11.057 -5.723 -6.361 1.00 91.62 89 TYR A O 1
ATOM 735 N N . MET A 1 90 ? 8.979 -6.544 -6.381 1.00 89.88 90 MET A N 1
ATOM 736 C CA . MET A 1 90 ? 9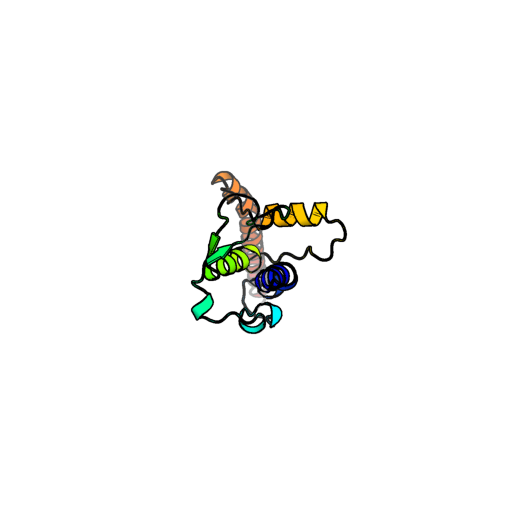.372 -7.924 -6.078 1.00 89.88 90 MET A CA 1
ATOM 737 C C . MET A 1 90 ? 10.180 -8.591 -7.205 1.00 89.88 90 MET A C 1
ATOM 739 O O . MET A 1 90 ? 10.787 -9.633 -6.970 1.00 89.88 90 MET A O 1
ATOM 743 N N . HIS A 1 91 ? 10.226 -7.990 -8.400 1.00 89.94 91 HIS A N 1
ATOM 744 C CA . HIS A 1 91 ? 11.088 -8.413 -9.508 1.00 89.94 91 HIS A CA 1
ATOM 745 C C . HIS A 1 91 ? 12.563 -7.997 -9.320 1.00 89.94 91 HIS A C 1
ATOM 747 O O . HIS A 1 91 ? 13.436 -8.460 -10.053 1.00 89.94 91 HIS A O 1
ATOM 753 N N . ILE A 1 92 ? 12.871 -7.130 -8.347 1.00 91.81 92 ILE A N 1
ATOM 754 C CA . ILE A 1 92 ? 14.238 -6.689 -8.053 1.00 91.81 92 ILE A CA 1
ATOM 755 C C . ILE A 1 92 ? 14.994 -7.819 -7.334 1.00 91.81 92 ILE A C 1
ATOM 757 O O . ILE A 1 92 ? 14.603 -8.266 -6.257 1.00 91.81 92 ILE A O 1
ATOM 761 N N . ALA A 1 93 ? 16.119 -8.259 -7.905 1.00 91.69 93 ALA A N 1
ATOM 762 C CA . ALA A 1 93 ? 16.940 -9.337 -7.340 1.00 91.69 93 ALA A CA 1
ATOM 763 C C . ALA A 1 93 ? 17.666 -8.945 -6.034 1.00 91.69 93 ALA A C 1
ATOM 765 O O . ALA A 1 93 ? 17.973 -9.796 -5.199 1.00 91.69 93 ALA A O 1
ATOM 766 N N . ASP A 1 94 ? 17.950 -7.654 -5.859 1.00 93.12 94 ASP A N 1
ATOM 767 C CA . ASP A 1 94 ? 18.652 -7.113 -4.698 1.00 93.12 94 ASP A CA 1
ATOM 768 C C . ASP A 1 94 ? 17.730 -7.041 -3.471 1.00 93.12 94 ASP A C 1
ATOM 770 O O . ASP A 1 94 ? 16.807 -6.222 -3.380 1.00 93.12 94 ASP A O 1
ATOM 774 N N . ARG A 1 95 ? 18.013 -7.903 -2.492 1.00 86.56 95 ARG A N 1
ATOM 775 C CA . ARG A 1 95 ? 17.221 -8.020 -1.267 1.00 86.56 95 ARG A CA 1
ATOM 776 C C . ARG A 1 95 ? 17.293 -6.770 -0.392 1.00 86.56 95 ARG A C 1
ATOM 778 O O . ARG A 1 95 ? 16.309 -6.475 0.287 1.00 86.56 95 ARG A O 1
ATOM 785 N N . GLU A 1 96 ? 18.410 -6.049 -0.378 1.00 88.62 96 GLU A N 1
ATOM 786 C CA . GLU A 1 96 ? 18.550 -4.850 0.454 1.00 88.62 96 GLU A CA 1
ATOM 787 C C . GLU A 1 96 ? 17.642 -3.738 -0.060 1.00 88.62 96 GLU A C 1
ATOM 789 O O . GLU A 1 96 ? 16.900 -3.136 0.717 1.00 88.62 96 GLU A O 1
ATOM 794 N N . LYS A 1 97 ? 17.595 -3.552 -1.382 1.00 88.94 97 LYS A N 1
ATOM 795 C CA . LYS A 1 97 ? 16.677 -2.603 -2.028 1.00 88.94 97 LYS A CA 1
ATOM 796 C C . LYS A 1 97 ? 15.216 -2.974 -1.799 1.00 88.94 97 LYS A C 1
ATOM 798 O O . LYS A 1 97 ? 14.420 -2.109 -1.440 1.00 88.94 97 LYS A O 1
ATOM 803 N N . CYS A 1 98 ? 14.869 -4.254 -1.932 1.00 89.31 98 CYS A N 1
ATOM 804 C CA . CYS A 1 98 ? 13.519 -4.739 -1.637 1.00 89.31 98 CYS A CA 1
ATOM 805 C C . CYS A 1 98 ? 13.121 -4.494 -0.178 1.00 89.31 98 CYS A C 1
ATOM 807 O O . CYS A 1 98 ? 11.994 -4.088 0.097 1.00 89.31 98 CYS A O 1
ATOM 809 N N . ASN A 1 99 ? 14.037 -4.714 0.767 1.00 86.69 99 ASN A N 1
ATOM 810 C CA . ASN A 1 99 ? 13.786 -4.455 2.184 1.00 86.69 99 ASN A CA 1
ATOM 811 C C . ASN A 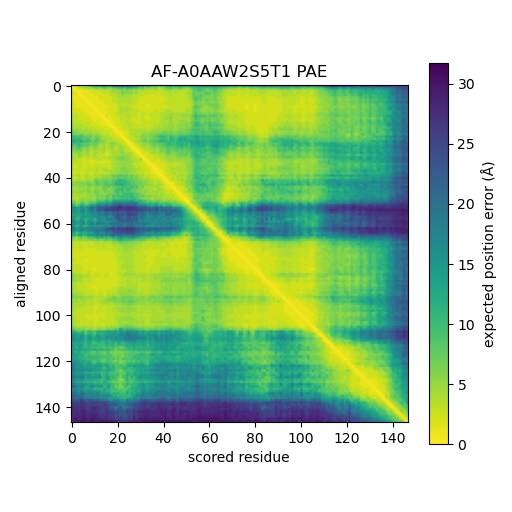1 99 ? 13.647 -2.958 2.482 1.00 86.69 99 ASN A C 1
ATOM 813 O O . ASN A 1 99 ? 12.796 -2.583 3.286 1.00 86.69 99 ASN A O 1
ATOM 817 N N . TRP A 1 100 ? 14.449 -2.114 1.830 1.00 87.25 100 TRP A N 1
ATOM 818 C CA . TRP A 1 100 ? 14.363 -0.661 1.957 1.00 87.25 100 TRP A CA 1
ATOM 819 C C . TRP A 1 100 ? 13.028 -0.125 1.425 1.00 87.25 100 TRP A C 1
ATOM 821 O O . TRP A 1 100 ? 12.362 0.654 2.106 1.00 87.25 100 TRP A O 1
ATOM 831 N N . LEU A 1 101 ? 12.591 -0.591 0.249 1.00 88.75 101 LEU A N 1
ATOM 832 C CA . LEU A 1 101 ? 11.279 -0.244 -0.307 1.00 88.75 101 LEU A CA 1
ATOM 833 C C . LEU A 1 101 ? 10.148 -0.722 0.603 1.00 88.75 101 LEU A C 1
ATOM 835 O O . LEU A 1 101 ? 9.251 0.058 0.913 1.00 88.75 101 LEU A O 1
ATOM 839 N N . ARG A 1 102 ? 10.214 -1.970 1.084 1.00 86.88 102 ARG A N 1
ATOM 840 C CA . ARG A 1 102 ? 9.214 -2.517 2.010 1.00 86.88 102 ARG A CA 1
ATOM 841 C C . ARG A 1 102 ? 9.078 -1.657 3.263 1.00 86.88 102 ARG A C 1
ATOM 843 O O . ARG A 1 102 ? 7.961 -1.333 3.649 1.00 86.88 102 ARG A O 1
ATOM 850 N N . ASP A 1 103 ? 10.200 -1.245 3.849 1.00 85.44 103 ASP A N 1
ATOM 851 C CA . ASP A 1 103 ? 10.197 -0.394 5.038 1.00 85.44 103 ASP A CA 1
ATOM 852 C C . ASP A 1 103 ? 9.507 0.951 4.783 1.00 85.44 103 ASP A C 1
ATOM 854 O O . ASP A 1 103 ? 8.649 1.376 5.555 1.00 85.44 103 ASP A O 1
ATOM 858 N N . LYS A 1 104 ? 9.813 1.591 3.649 1.00 84.69 104 LYS A N 1
ATOM 859 C CA . LYS A 1 104 ? 9.198 2.867 3.258 1.00 84.69 104 LYS A CA 1
ATOM 860 C C . LYS A 1 104 ? 7.704 2.763 2.965 1.00 84.69 104 LYS A C 1
ATOM 862 O O . LYS A 1 104 ? 6.975 3.705 3.263 1.00 84.69 104 LYS A O 1
ATOM 867 N N . ILE A 1 105 ? 7.260 1.656 2.376 1.00 85.88 105 ILE A N 1
ATOM 868 C CA . ILE A 1 105 ? 5.859 1.444 1.993 1.00 85.88 105 ILE A CA 1
ATOM 869 C C . ILE A 1 105 ? 5.010 1.079 3.221 1.00 85.88 105 ILE A C 1
ATOM 871 O O . ILE A 1 105 ? 3.952 1.662 3.446 1.00 85.88 105 ILE A O 1
ATOM 875 N N . GLU A 1 106 ? 5.472 0.134 4.042 1.00 82.81 106 GLU A N 1
ATOM 876 C CA . GLU A 1 106 ? 4.702 -0.392 5.181 1.00 82.81 106 GLU A CA 1
ATOM 877 C C . GLU A 1 106 ? 4.774 0.492 6.445 1.00 82.81 106 GLU A C 1
ATOM 879 O O . GLU A 1 106 ? 3.953 0.349 7.369 1.00 82.81 106 GLU A O 1
ATOM 884 N N . THR A 1 107 ? 5.720 1.436 6.470 1.00 79.12 107 THR A N 1
ATOM 885 C CA . THR A 1 107 ? 5.843 2.497 7.479 1.00 79.12 107 THR A CA 1
ATOM 886 C C . THR A 1 107 ? 5.471 3.847 6.856 1.00 79.12 107 THR A C 1
ATOM 888 O O . THR A 1 107 ? 6.341 4.696 6.625 1.00 79.12 107 THR A O 1
ATOM 891 N N . PRO A 1 108 ? 4.174 4.084 6.565 1.00 67.75 108 PRO A N 1
ATOM 892 C CA . PRO A 1 108 ? 3.745 5.333 5.963 1.00 67.75 108 PRO A CA 1
ATOM 893 C C . PRO A 1 108 ? 4.061 6.479 6.920 1.00 67.75 108 PRO A C 1
ATOM 895 O O . PRO A 1 108 ? 3.482 6.599 7.999 1.00 67.75 108 PRO A O 1
ATOM 898 N N . THR A 1 109 ? 4.992 7.337 6.514 1.00 66.06 109 THR A N 1
ATOM 899 C CA . THR A 1 109 ? 5.211 8.623 7.170 1.00 66.06 109 THR A CA 1
ATOM 900 C C . THR A 1 109 ? 4.281 9.612 6.474 1.00 66.06 109 THR A C 1
ATOM 902 O O . THR A 1 109 ? 4.558 9.966 5.324 1.00 66.06 109 THR A O 1
ATOM 905 N N . PRO A 1 110 ? 3.152 10.028 7.086 1.00 65.44 110 PRO A N 1
ATOM 906 C CA . PRO A 1 110 ? 2.261 1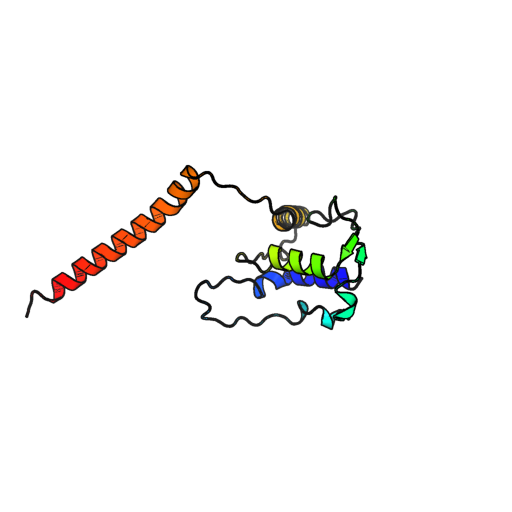0.990 6.456 1.00 65.44 110 PRO A CA 1
ATOM 907 C C . PRO A 1 110 ? 3.059 12.259 6.173 1.00 65.44 110 PRO A C 1
ATOM 909 O O . PRO A 1 110 ? 3.480 12.968 7.087 1.00 65.44 110 PRO A O 1
ATOM 912 N N . THR A 1 111 ? 3.318 12.519 4.891 1.00 67.00 111 THR A N 1
ATOM 913 C CA . THR A 1 111 ? 4.067 13.704 4.484 1.00 67.00 111 THR A CA 1
ATOM 914 C C . THR A 1 111 ? 3.143 14.898 4.660 1.00 67.00 111 THR A C 1
ATOM 916 O O . THR A 1 111 ? 2.269 15.161 3.836 1.00 67.00 111 THR A O 1
ATOM 919 N N . GLN A 1 112 ? 3.293 15.600 5.780 1.00 75.00 112 GLN A N 1
ATOM 920 C CA . GLN A 1 112 ? 2.550 16.824 6.040 1.00 75.00 112 GLN A CA 1
ATOM 921 C C . GLN A 1 112 ? 3.163 17.945 5.199 1.00 75.00 112 GLN A C 1
ATOM 923 O O . GLN A 1 112 ? 4.225 18.482 5.510 1.00 75.00 112 GLN A O 1
ATOM 928 N N . TYR A 1 113 ? 2.513 18.271 4.084 1.00 80.06 113 TYR A N 1
ATOM 929 C CA . TYR A 1 113 ? 2.911 19.402 3.254 1.00 80.06 113 TYR A CA 1
ATOM 930 C C . TYR A 1 113 ? 2.447 20.712 3.897 1.00 80.06 113 TYR A C 1
ATOM 932 O O . TYR A 1 113 ? 1.267 20.866 4.221 1.00 80.06 113 TYR A O 1
ATOM 940 N N . SER A 1 114 ? 3.355 21.683 4.030 1.00 87.38 114 SER A N 1
ATOM 941 C CA . SER A 1 114 ? 2.979 23.051 4.393 1.00 87.38 114 SER A CA 1
ATOM 942 C C . SER A 1 114 ? 2.059 23.652 3.325 1.00 87.38 114 SER A C 1
ATOM 944 O O . SER A 1 114 ? 2.118 23.275 2.151 1.00 87.38 114 SER A O 1
ATOM 946 N N . ARG A 1 115 ? 1.215 24.615 3.716 1.00 86.44 115 ARG A N 1
ATOM 947 C CA . ARG A 1 115 ? 0.302 25.309 2.790 1.00 86.44 115 ARG A CA 1
ATOM 948 C C . ARG A 1 115 ? 1.042 25.867 1.568 1.00 86.44 115 ARG A C 1
ATOM 950 O O . ARG A 1 115 ? 0.632 25.606 0.444 1.00 86.44 115 ARG A O 1
ATOM 957 N N . GLN A 1 116 ? 2.178 26.524 1.799 1.00 86.19 116 GLN A N 1
ATOM 958 C CA . GLN A 1 116 ? 3.044 27.074 0.749 1.00 86.19 116 GLN A CA 1
ATOM 959 C C . GLN A 1 116 ? 3.503 25.993 -0.241 1.00 86.19 116 GLN A C 1
ATOM 961 O O . GLN A 1 116 ? 3.469 26.194 -1.450 1.00 86.19 116 GLN A O 1
ATOM 966 N N . ARG A 1 117 ? 3.881 24.805 0.251 1.00 85.00 117 ARG A N 1
ATOM 967 C CA . ARG A 1 117 ? 4.317 23.701 -0.614 1.00 85.00 117 ARG A CA 1
ATOM 968 C C . ARG A 1 117 ? 3.170 23.139 -1.453 1.00 85.00 117 ARG A C 1
ATOM 970 O O . ARG A 1 117 ? 3.392 22.782 -2.603 1.00 85.00 117 ARG A O 1
ATOM 977 N N . ARG A 1 118 ? 1.948 23.094 -0.909 1.00 84.25 118 ARG A N 1
ATOM 978 C CA . ARG A 1 118 ? 0.750 22.688 -1.665 1.00 84.25 118 ARG A CA 1
ATOM 979 C C . ARG A 1 118 ? 0.431 23.688 -2.777 1.00 84.25 118 ARG A C 1
ATOM 981 O O . ARG A 1 118 ? 0.141 23.258 -3.884 1.00 84.25 118 ARG A O 1
ATOM 988 N N . GLU A 1 119 ? 0.542 24.988 -2.508 1.00 85.31 119 GLU A N 1
ATOM 989 C CA . GLU A 1 119 ? 0.328 26.046 -3.509 1.00 85.31 119 GLU A CA 1
ATOM 990 C C . GLU A 1 119 ? 1.346 25.954 -4.658 1.00 85.31 119 GLU A C 1
ATOM 992 O O . GLU A 1 119 ? 0.957 26.014 -5.821 1.00 85.31 119 GLU A O 1
ATOM 997 N N . VAL A 1 120 ? 2.624 25.692 -4.357 1.00 88.56 120 VAL A N 1
ATOM 998 C CA . VAL A 1 120 ? 3.659 25.481 -5.387 1.00 88.56 120 VAL A CA 1
ATOM 999 C C . VAL A 1 120 ? 3.407 24.223 -6.223 1.00 88.56 120 VAL A C 1
ATOM 1001 O O . VAL A 1 120 ? 3.623 24.250 -7.429 1.00 88.56 120 VAL A O 1
ATOM 1004 N N . ILE A 1 121 ? 2.940 23.125 -5.617 1.00 86.38 121 ILE A N 1
ATOM 1005 C CA . ILE A 1 121 ? 2.628 21.887 -6.354 1.00 86.38 121 ILE A CA 1
ATOM 1006 C C . ILE A 1 121 ? 1.399 22.079 -7.260 1.00 86.38 121 ILE A C 1
ATOM 1008 O O . ILE A 1 121 ? 1.377 21.571 -8.377 1.00 86.38 121 ILE A O 1
ATOM 1012 N N . LEU A 1 122 ? 0.381 22.810 -6.792 1.00 86.44 122 LEU A N 1
ATOM 1013 C CA . LEU A 1 122 ? -0.876 23.012 -7.522 1.00 86.44 122 LEU A CA 1
ATOM 1014 C C . LEU A 1 122 ? -0.789 24.098 -8.602 1.00 86.44 122 LEU A C 1
ATOM 1016 O O . LEU A 1 122 ? -1.503 24.016 -9.599 1.00 86.44 122 LEU A O 1
ATOM 1020 N N . GLY A 1 123 ? 0.072 25.102 -8.417 1.00 84.50 123 GLY A N 1
ATOM 1021 C CA . GLY A 1 123 ? 0.206 26.246 -9.320 1.00 84.50 123 GLY A CA 1
ATOM 1022 C C . GLY A 1 123 ? 0.418 25.862 -10.791 1.00 84.50 123 GLY A C 1
ATOM 1023 O O . GLY A 1 123 ? -0.373 26.296 -11.628 1.00 84.50 123 GLY A O 1
ATOM 1024 N N . PRO A 1 124 ? 1.418 25.022 -11.125 1.00 86.69 124 PRO A N 1
ATOM 1025 C CA . PRO A 1 124 ? 1.675 24.608 -12.503 1.00 86.69 124 PRO A CA 1
ATOM 1026 C C . PRO A 1 124 ? 0.479 23.907 -13.158 1.00 86.69 124 PRO A C 1
ATOM 1028 O O . PRO A 1 124 ? 0.112 24.252 -14.277 1.00 86.69 124 PRO A O 1
ATOM 1031 N N . ALA A 1 125 ? -0.174 22.986 -12.440 1.00 80.31 125 ALA A N 1
ATOM 1032 C CA . ALA A 1 125 ? -1.328 22.246 -12.954 1.00 80.31 125 ALA A CA 1
ATOM 1033 C C . ALA A 1 125 ? -2.533 23.164 -13.217 1.00 80.31 125 ALA A C 1
ATOM 1035 O O . ALA A 1 125 ? -3.219 23.035 -14.230 1.00 80.31 125 ALA A O 1
ATOM 1036 N N . TYR A 1 126 ? -2.779 24.126 -12.323 1.00 84.44 126 TYR A N 1
ATOM 1037 C CA . TYR A 1 126 ? -3.852 25.104 -12.492 1.00 84.44 126 TYR A CA 1
ATOM 1038 C C . TYR A 1 126 ? -3.590 26.051 -13.670 1.00 84.44 126 TYR A C 1
ATOM 1040 O O . TYR A 1 126 ? -4.508 26.366 -14.434 1.00 84.44 126 TYR A O 1
ATOM 1048 N N . LEU A 1 127 ? -2.341 26.495 -13.834 1.00 83.75 127 LEU A N 1
ATOM 1049 C CA . LEU A 1 127 ? -1.949 27.376 -14.929 1.00 83.75 127 LEU A CA 1
ATOM 1050 C C . LEU A 1 127 ? -2.094 26.674 -16.283 1.00 83.75 127 LEU A C 1
ATOM 1052 O O . LEU A 1 127 ? -2.707 27.236 -17.187 1.00 83.75 127 LEU A O 1
ATOM 1056 N N . GLU A 1 128 ? -1.599 25.439 -16.405 1.00 87.62 128 GLU A N 1
ATOM 1057 C CA . GLU A 1 128 ? -1.742 24.636 -17.624 1.00 87.62 128 GLU A CA 1
ATOM 1058 C C . GLU A 1 128 ? -3.220 24.436 -17.986 1.00 87.62 128 GLU A C 1
ATOM 1060 O O . GLU A 1 128 ? -3.629 24.697 -19.120 1.00 87.62 128 GLU A O 1
ATOM 1065 N N . PHE A 1 129 ? -4.046 24.052 -17.007 1.00 85.88 129 PHE A N 1
ATOM 1066 C CA . PHE A 1 129 ? -5.483 23.879 -17.202 1.00 85.88 129 PHE A CA 1
ATOM 1067 C C . PHE A 1 129 ? -6.165 25.170 -17.682 1.00 85.88 129 PHE A C 1
ATOM 1069 O O . PHE A 1 129 ? -6.970 25.144 -18.615 1.00 85.88 129 PHE A O 1
ATOM 1076 N N . THR A 1 130 ? -5.821 26.309 -17.077 1.00 83.44 130 THR A N 1
ATOM 1077 C CA . THR A 1 130 ? -6.405 27.612 -17.423 1.00 83.44 130 THR A CA 1
ATOM 1078 C C . THR A 1 130 ? -5.995 28.059 -18.825 1.00 83.44 130 THR A C 1
ATOM 1080 O O . THR A 1 130 ? -6.855 28.465 -19.604 1.00 83.44 130 THR A O 1
ATOM 1083 N N . ILE A 1 131 ? -4.712 27.931 -19.181 1.00 88.19 131 ILE A N 1
ATOM 1084 C CA . ILE A 1 131 ? -4.209 28.269 -20.521 1.00 88.19 131 ILE A CA 1
ATOM 1085 C C . ILE A 1 131 ? -4.893 27.404 -21.579 1.00 88.19 131 ILE A C 1
ATOM 1087 O O . ILE A 1 131 ? -5.390 27.928 -22.573 1.00 88.19 131 ILE A O 1
ATOM 1091 N N . ARG A 1 132 ? -4.984 26.087 -21.355 1.00 84.69 132 ARG A N 1
ATOM 1092 C CA . ARG A 1 132 ? -5.635 25.169 -22.299 1.00 84.69 132 ARG A CA 1
ATOM 1093 C C . ARG A 1 132 ? -7.107 25.524 -22.516 1.00 84.69 132 ARG A C 1
ATOM 1095 O O . ARG A 1 132 ? -7.598 25.436 -23.640 1.00 84.69 132 ARG A O 1
ATOM 1102 N N . LYS A 1 133 ? -7.800 25.963 -21.462 1.00 85.06 133 LYS A N 1
ATOM 1103 C CA . LYS A 1 133 ? -9.195 26.410 -21.537 1.00 85.06 133 LYS A CA 1
ATOM 1104 C C . LYS A 1 133 ? -9.346 27.729 -22.307 1.00 85.06 133 LYS A C 1
ATOM 1106 O O . LYS A 1 133 ? -10.250 27.826 -23.130 1.00 85.06 133 LYS A O 1
ATOM 1111 N N . LEU A 1 134 ? -8.451 28.697 -22.089 1.00 86.75 134 LEU A N 1
ATOM 1112 C CA . LEU A 1 134 ? -8.441 29.981 -22.805 1.00 86.75 134 LEU A CA 1
ATOM 1113 C C . LEU A 1 134 ? -8.154 29.805 -24.302 1.00 86.75 134 LEU A C 1
ATOM 1115 O O . LEU A 1 134 ? -8.922 30.286 -25.131 1.00 86.75 134 LEU A O 1
ATOM 1119 N N . LEU A 1 135 ? -7.120 29.035 -24.653 1.00 86.50 135 LEU A N 1
ATOM 1120 C CA . LEU A 1 135 ? -6.794 28.733 -26.052 1.00 86.50 135 LEU A CA 1
ATOM 1121 C C . LEU A 1 135 ? -7.948 28.014 -26.766 1.00 86.50 135 LEU A C 1
ATOM 1123 O O . LEU A 1 135 ? -8.239 28.310 -27.920 1.00 86.50 135 LEU A O 1
ATOM 1127 N N . SER A 1 136 ? -8.646 27.111 -26.068 1.00 80.06 136 SER A N 1
ATOM 1128 C CA . SER A 1 136 ? -9.823 26.434 -26.629 1.00 80.06 136 SER A CA 1
ATOM 1129 C C . SER A 1 136 ? -10.979 27.410 -26.885 1.00 80.06 136 SER A C 1
ATOM 1131 O O . SER A 1 136 ? -11.647 27.285 -27.904 1.00 80.06 136 SER A O 1
ATOM 1133 N N . SER A 1 137 ? -11.191 28.411 -26.018 1.00 79.00 137 SER A N 1
ATOM 1134 C CA . SER A 1 137 ? -12.226 29.438 -26.232 1.00 79.00 137 SER A CA 1
ATOM 1135 C C . SER A 1 137 ? -11.891 30.443 -27.340 1.00 79.00 137 SER A C 1
ATOM 1137 O O . SER A 1 137 ? -12.793 30.935 -28.011 1.00 79.00 137 SER A O 1
ATOM 1139 N N . GLU A 1 138 ? -10.608 30.739 -27.568 1.00 76.50 138 GLU A N 1
ATOM 1140 C CA . GLU A 1 138 ? -10.174 31.643 -28.646 1.00 76.50 138 GLU A CA 1
ATOM 1141 C C . GLU A 1 138 ? -10.231 30.971 -30.031 1.00 76.50 138 GLU A C 1
ATOM 1143 O O . GLU A 1 138 ? -10.539 31.627 -31.030 1.00 76.50 138 GLU A O 1
ATOM 1148 N N . MET A 1 139 ? -9.993 29.654 -30.101 1.00 60.97 139 MET A N 1
ATOM 1149 C CA . MET A 1 139 ? -10.111 28.879 -31.343 1.00 60.97 139 MET A CA 1
ATOM 1150 C C . MET A 1 139 ? -11.566 28.721 -31.813 1.00 60.97 139 MET A C 1
ATOM 1152 O O . MET A 1 139 ? -11.806 28.774 -33.018 1.00 60.97 139 MET A O 1
ATOM 1156 N N . ASP A 1 140 ? -12.521 28.586 -30.890 1.00 59.16 140 ASP A N 1
ATOM 1157 C CA . ASP A 1 140 ? -13.960 28.481 -31.199 1.00 59.16 140 ASP A CA 1
ATOM 1158 C C . ASP A 1 140 ? -14.499 29.800 -31.794 1.00 59.16 140 ASP A C 1
ATOM 1160 O O . ASP A 1 140 ? -15.189 29.823 -32.811 1.00 59.16 140 ASP A O 1
ATOM 1164 N N . CYS A 1 141 ? -14.049 30.933 -31.244 1.00 56.56 141 CYS A N 1
ATOM 1165 C CA . CYS A 1 141 ? -14.431 32.276 -31.690 1.00 56.56 141 CYS A CA 1
ATOM 1166 C C . CYS A 1 141 ? -13.925 32.616 -33.111 1.00 56.56 141 CYS A C 1
ATOM 1168 O O . CYS A 1 141 ? -14.492 33.463 -33.794 1.00 56.56 141 CYS A O 1
ATOM 1170 N N . SER A 1 142 ? -12.872 31.947 -33.597 1.00 54.03 142 SER A N 1
ATOM 1171 C CA . SER A 1 142 ? -12.335 32.179 -34.949 1.00 54.03 142 SER A CA 1
ATOM 1172 C C . SER A 1 142 ? -13.114 31.449 -36.054 1.00 54.03 142 SER A C 1
ATOM 1174 O O . SER A 1 142 ? -12.951 31.789 -37.228 1.00 54.03 142 SER A O 1
ATOM 1176 N N . GLN A 1 143 ? -13.954 30.463 -35.712 1.00 52.88 143 GLN A N 1
ATOM 1177 C CA . GLN A 1 143 ? -14.776 29.733 -36.686 1.00 52.88 143 GLN A CA 1
ATOM 1178 C C . GLN A 1 143 ? -16.157 30.369 -36.919 1.00 52.88 143 GLN A C 1
ATOM 1180 O O . GLN A 1 143 ? -16.745 30.139 -37.971 1.00 52.88 143 GLN A O 1
ATOM 1185 N N . GLU A 1 144 ? -16.640 31.228 -36.015 1.00 50.53 144 GLU A N 1
ATOM 1186 C CA . GLU A 1 144 ? -17.943 31.908 -36.147 1.00 50.53 144 GLU A CA 1
ATOM 1187 C C . GLU A 1 144 ? -17.898 33.226 -36.953 1.00 50.53 144 GLU A C 1
ATOM 1189 O O . GLU A 1 144 ? -18.940 33.785 -37.282 1.00 50.53 144 GLU A O 1
ATOM 1194 N N . VAL A 1 145 ? -16.713 33.736 -37.315 1.00 53.44 145 VAL A N 1
ATOM 1195 C CA . VAL A 1 145 ? -16.552 35.061 -37.966 1.00 53.44 145 VAL A CA 1
ATOM 1196 C C . VAL A 1 145 ? -16.555 34.986 -39.510 1.00 53.44 145 VAL A C 1
ATOM 1198 O O . VAL A 1 145 ? -16.471 36.011 -40.183 1.00 53.44 145 VAL A O 1
ATOM 1201 N N . TRP A 1 146 ? -16.704 33.792 -40.100 1.00 43.03 146 TRP A N 1
ATOM 1202 C CA . TRP A 1 146 ? -16.720 33.577 -41.561 1.00 43.03 146 TRP A CA 1
ATOM 1203 C C . TRP A 1 146 ? -18.006 32.908 -42.090 1.00 43.03 146 TRP A C 1
ATOM 1205 O O . TRP A 1 146 ? -17.946 32.083 -43.004 1.00 43.03 146 TRP A O 1
ATOM 1215 N N . THR A 1 147 ? -19.166 33.292 -41.557 1.00 40.50 147 THR A N 1
ATOM 1216 C CA . THR A 1 147 ? -20.503 33.022 -42.136 1.00 40.50 147 THR A CA 1
ATOM 1217 C C . THR A 1 147 ? -21.295 34.309 -42.244 1.00 40.50 147 THR A C 1
ATOM 1219 O O . THR A 1 147 ? -21.985 34.476 -43.273 1.00 40.50 147 THR A O 1
#

pLDDT: mean 80.69, std 12.97, range [40.5, 93.12]

Mean predicted aligned error: 9.95 Å

Sequence (147 aa):
MRLMLLVRAYQVYGHMKAKLDPLDLEERPIPDDLDPALYGFTEADLDREFFIGVWRMSGFLSENRPVQTLRAILKRLEQAYCGNIGYEYMHIADREKCNWLRDKIETPTPTQYSRQRREVILGPAYLEFTIRKLLSSEMDCSQEVWT